Protein AF-A0A5J6L9K7-F1 (afdb_monomer_lite)

Secondary structure (DSSP, 8-state):
--EEETTTSS-EEEE-TTS-EEEE-HHHHHHTGGG--EE--S-HHHHHHHHHHHHHHHHHHHT--SSHHHHHHHHHH---HHHHHHHHHHTGGG-EEE-SS--TTS-TT--GGG---GGGG-SSSPPTTS---S----TTS-----HHHHHHHHHHHHHHTT-

Radius of gyration: 17.45 Å; chains: 1; bounding box: 47×32×45 Å

Organism: NCBI:txid2614693

pLDDT: mean 86.31, std 14.23, range [33.19, 98.0]

InterPro domains:
  IPR013381 CRISPR-associated protein Cse1 [PF09481] (5-155)
  IPR013381 CRISPR-associated protein Cse1 [TIGR02547] (5-143)

Foldseek 3Di:
DFDDFQQADFQFWFAFPVRDIGGGGLLCCQVVVVRTPAGDDPDPLLRVLVVVVSVVLLCVLVVHDPDPVSVVVCVVVPDDSVSSVVSCVVCRVQRGCDDCPRHHLDDNPDDPVRDADLQVLAPPHDGPPDDDDPDPQDSVPNDDDDPSVSVSSSSSNSSVVVD

Sequence (163 aa):
MSRFNLIDEKWIPVKFPDGTRDELGIRDTLLRAGEIQSIEDASPLVVAALHRFLLAVLYRALGGPTDIEQAKELFRNGFPANKITSYLDKWRDRFWLFDEKYPFGQNPNVPKKAIEPWTKLTAEYNATSNKVLFDHVDTGNPGTRTPSECSRWLCSGIVNLAI

Structure (mmCIF, N/CA/C/O backbone):
data_AF-A0A5J6L9K7-F1
#
_entry.id   AF-A0A5J6L9K7-F1
#
loop_
_atom_site.group_PDB
_atom_site.id
_atom_site.type_symbol
_atom_site.label_atom_id
_atom_site.label_alt_id
_atom_site.label_comp_id
_atom_site.label_asym_id
_atom_site.label_entity_id
_atom_site.label_seq_id
_atom_site.pdbx_PDB_ins_code
_atom_site.Cartn_x
_atom_site.Cartn_y
_atom_site.Cartn_z
_atom_site.occupancy
_atom_site.B_iso_or_equiv
_atom_site.auth_seq_id
_atom_site.auth_comp_id
_atom_site.auth_asym_id
_atom_site.auth_atom_id
_atom_site.pdbx_PDB_model_num
ATOM 1 N N . MET A 1 1 ? -4.324 -8.252 -18.816 1.00 79.38 1 MET A N 1
ATOM 2 C CA . MET A 1 1 ? -4.987 -8.852 -17.633 1.00 79.38 1 MET A CA 1
ATOM 3 C C . MET A 1 1 ? -4.340 -8.281 -16.388 1.00 79.38 1 MET A C 1
ATOM 5 O O . MET A 1 1 ? -3.117 -8.338 -16.287 1.00 79.38 1 MET A O 1
ATOM 9 N N . SER A 1 2 ? -5.134 -7.695 -15.499 1.00 90.88 2 SER A N 1
ATOM 10 C CA . SER A 1 2 ? -4.646 -7.075 -14.267 1.00 90.88 2 SER A CA 1
ATOM 11 C C . SER A 1 2 ? -4.273 -8.151 -13.248 1.00 90.88 2 SER A C 1
ATOM 13 O O . SER A 1 2 ? -4.985 -9.148 -13.119 1.00 90.88 2 SER A O 1
ATOM 15 N N . ARG A 1 3 ? -3.145 -7.992 -12.551 1.00 95.69 3 ARG A N 1
ATOM 16 C CA . ARG A 1 3 ? -2.690 -8.948 -11.528 1.00 95.69 3 ARG A CA 1
ATOM 17 C C . ARG A 1 3 ? -2.040 -8.232 -10.351 1.00 95.69 3 ARG A C 1
ATOM 19 O O . ARG A 1 3 ? -1.476 -7.152 -10.518 1.00 95.69 3 ARG A O 1
ATOM 26 N N . PHE A 1 4 ? -2.077 -8.896 -9.198 1.00 96.19 4 PHE A N 1
ATOM 27 C CA . PHE A 1 4 ? -1.518 -8.432 -7.930 1.00 96.19 4 PHE A CA 1
ATOM 28 C C . PHE A 1 4 ? -2.164 -7.118 -7.439 1.00 96.19 4 PHE A C 1
ATOM 30 O O . PHE A 1 4 ? -1.670 -6.024 -7.719 1.00 96.19 4 PHE A O 1
ATOM 37 N N . ASN A 1 5 ? -3.317 -7.218 -6.762 1.00 97.81 5 ASN A N 1
ATOM 38 C CA . ASN A 1 5 ? -4.017 -6.051 -6.212 1.00 97.81 5 ASN A CA 1
ATOM 39 C C . ASN A 1 5 ? -3.515 -5.734 -4.802 1.00 97.81 5 ASN A C 1
ATOM 41 O O . ASN A 1 5 ? -3.714 -6.526 -3.886 1.00 97.81 5 ASN A O 1
ATOM 45 N N . LEU A 1 6 ? -2.951 -4.544 -4.604 1.00 97.62 6 LEU A N 1
ATOM 46 C CA . LEU A 1 6 ? -2.364 -4.128 -3.326 1.00 97.62 6 LEU A CA 1
ATOM 47 C C . LEU A 1 6 ? -3.374 -4.054 -2.169 1.00 97.62 6 LEU A C 1
ATOM 49 O O . LEU A 1 6 ? -2.973 -3.968 -1.008 1.00 97.62 6 LEU A O 1
ATOM 53 N N . ILE A 1 7 ? -4.675 -4.047 -2.474 1.00 97.94 7 ILE A N 1
ATOM 54 C CA . ILE A 1 7 ? -5.736 -4.015 -1.468 1.00 97.94 7 ILE A CA 1
ATOM 55 C C . ILE A 1 7 ? -5.810 -5.329 -0.692 1.00 97.94 7 ILE A C 1
ATOM 57 O O . ILE A 1 7 ? -5.909 -5.276 0.534 1.00 97.94 7 ILE A O 1
ATOM 61 N N . ASP A 1 8 ? -5.749 -6.470 -1.384 1.00 97.25 8 ASP A N 1
ATOM 62 C CA . ASP A 1 8 ? -5.981 -7.789 -0.775 1.00 97.25 8 ASP A CA 1
ATOM 63 C C . ASP A 1 8 ? -4.729 -8.673 -0.765 1.00 97.25 8 ASP A C 1
ATOM 65 O O . ASP A 1 8 ? -4.587 -9.518 0.114 1.00 97.25 8 ASP A O 1
ATOM 69 N N . GLU A 1 9 ? -3.818 -8.497 -1.725 1.00 97.94 9 GLU A N 1
ATOM 70 C CA . GLU A 1 9 ? -2.577 -9.271 -1.760 1.00 97.94 9 GLU A CA 1
ATOM 71 C C . GLU A 1 9 ? -1.684 -8.905 -0.580 1.00 97.94 9 GLU A C 1
ATOM 73 O O . GLU A 1 9 ? -1.624 -7.752 -0.158 1.00 97.94 9 GLU A O 1
ATOM 78 N N . LYS A 1 10 ? -0.946 -9.886 -0.068 1.00 97.38 10 LYS A N 1
ATOM 79 C CA . LYS A 1 10 ? -0.037 -9.698 1.061 1.00 97.38 10 LYS A CA 1
ATOM 80 C C . LYS A 1 10 ? 1.269 -9.057 0.598 1.00 97.38 10 LYS A C 1
ATOM 82 O O . LYS A 1 10 ? 2.007 -9.656 -0.184 1.00 97.38 10 LYS A O 1
ATOM 87 N N . TRP A 1 11 ? 1.551 -7.839 1.062 1.00 97.38 11 TRP A N 1
ATOM 88 C CA . TRP A 1 11 ? 2.805 -7.158 0.714 1.00 97.38 11 TRP A CA 1
ATOM 89 C C . TRP A 1 11 ? 3.339 -6.187 1.767 1.00 97.38 11 TRP A C 1
ATOM 91 O O . TRP A 1 11 ? 4.525 -5.861 1.707 1.00 97.38 11 TRP A O 1
ATOM 101 N N . ILE A 1 12 ? 2.515 -5.713 2.708 1.00 97.75 12 ILE A N 1
ATOM 102 C CA . ILE A 1 12 ? 2.933 -4.806 3.783 1.00 97.75 12 ILE A CA 1
ATOM 103 C C . ILE A 1 12 ? 3.437 -5.652 4.955 1.00 97.75 12 ILE A C 1
ATOM 105 O O . ILE A 1 12 ? 2.626 -6.356 5.560 1.00 97.75 12 ILE A O 1
ATOM 109 N N . PRO A 1 13 ? 4.735 -5.596 5.291 1.00 97.25 13 PRO A N 1
ATOM 110 C CA . PRO A 1 13 ? 5.294 -6.397 6.368 1.00 97.25 13 PRO A CA 1
ATOM 111 C C . PRO A 1 13 ? 4.895 -5.813 7.724 1.00 97.25 13 PRO A C 1
ATOM 113 O O . PRO A 1 13 ? 5.114 -4.633 8.009 1.00 97.25 13 PRO A O 1
ATOM 116 N N . VAL A 1 14 ? 4.298 -6.646 8.567 1.00 97.69 14 VAL A N 1
ATOM 117 C CA . VAL A 1 14 ? 3.815 -6.266 9.893 1.00 97.69 14 VAL A CA 1
ATOM 118 C C . VAL A 1 14 ? 4.355 -7.207 10.954 1.00 97.69 14 VAL A C 1
ATOM 120 O O . VAL A 1 14 ? 4.642 -8.379 10.701 1.00 97.69 14 VAL A O 1
ATOM 123 N N . LYS A 1 15 ? 4.453 -6.681 12.167 1.00 97.44 15 LYS A N 1
ATOM 124 C CA . LYS A 1 15 ? 4.748 -7.433 13.375 1.00 97.44 15 LYS A CA 1
ATOM 125 C C . LYS A 1 15 ? 3.580 -7.321 14.340 1.00 97.44 15 LYS A C 1
ATOM 127 O O . LYS A 1 15 ? 3.037 -6.233 14.544 1.00 97.44 15 LYS A O 1
ATOM 132 N N . PHE A 1 16 ? 3.216 -8.442 14.943 1.00 97.31 16 PHE A N 1
ATOM 133 C CA . PHE A 1 16 ? 2.180 -8.521 15.966 1.00 97.31 16 PHE A CA 1
ATOM 134 C C . PHE A 1 16 ? 2.787 -8.467 17.381 1.00 97.31 16 PHE A C 1
ATOM 136 O O . PHE A 1 16 ? 3.984 -8.717 17.552 1.00 97.31 16 PHE A O 1
ATOM 143 N N . PRO A 1 17 ? 1.988 -8.150 18.420 1.00 96.50 17 PRO A N 1
ATOM 144 C CA . PRO A 1 17 ? 2.457 -8.077 19.806 1.00 96.50 17 PRO A CA 1
ATOM 145 C C . PRO A 1 17 ? 3.080 -9.371 20.346 1.00 96.50 17 PRO A C 1
ATOM 147 O O . PRO A 1 17 ? 3.904 -9.312 21.255 1.00 96.50 17 PRO A O 1
ATOM 150 N N . ASP A 1 18 ? 2.712 -10.526 19.789 1.00 95.38 18 ASP A N 1
ATOM 151 C CA . ASP A 1 18 ? 3.287 -11.836 20.123 1.00 95.38 18 ASP A CA 1
ATOM 152 C C . ASP A 1 18 ? 4.674 -12.076 19.488 1.00 95.38 18 ASP A C 1
ATOM 154 O O . ASP A 1 18 ? 5.308 -13.102 19.732 1.00 95.38 18 ASP A O 1
ATOM 158 N N . GLY A 1 19 ? 5.166 -11.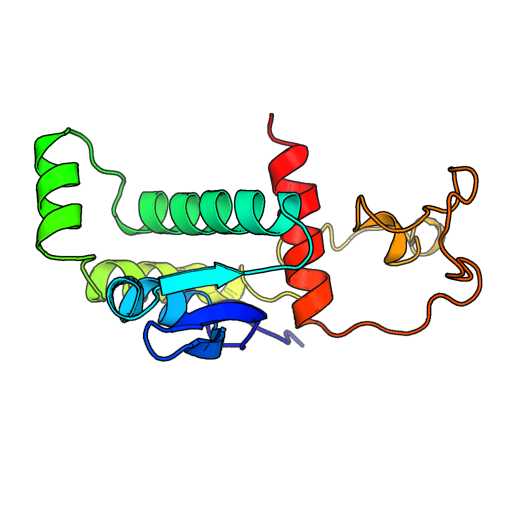122 18.691 1.00 94.06 19 GLY A N 1
ATOM 159 C CA . GLY A 1 19 ? 6.441 -11.186 17.985 1.00 94.06 19 GLY A CA 1
ATOM 160 C C . GLY A 1 19 ? 6.374 -11.883 16.627 1.00 94.06 19 GLY A C 1
ATOM 161 O O . GLY A 1 19 ? 7.391 -11.918 15.928 1.00 94.06 19 GLY A O 1
ATOM 162 N N . THR A 1 20 ? 5.213 -12.408 16.227 1.00 96.00 20 THR A N 1
ATOM 163 C CA . THR A 1 20 ? 5.036 -13.002 14.901 1.00 96.00 20 THR A CA 1
ATOM 164 C C . THR A 1 20 ? 5.086 -11.935 13.811 1.00 96.00 20 THR A C 1
ATOM 166 O O . THR A 1 20 ? 4.779 -10.759 14.028 1.00 96.00 20 THR A O 1
ATOM 169 N N . ARG A 1 21 ? 5.520 -12.356 12.620 1.00 95.88 21 ARG A N 1
ATOM 170 C CA . ARG A 1 21 ? 5.614 -11.519 11.425 1.00 95.88 21 ARG A CA 1
ATOM 171 C C . ARG A 1 21 ? 4.734 -12.101 10.333 1.00 95.88 21 ARG A C 1
ATOM 173 O O . ARG A 1 21 ? 4.748 -13.311 10.122 1.00 95.88 21 ARG A O 1
ATOM 180 N N . ASP A 1 22 ? 4.016 -11.236 9.636 1.00 96.25 22 ASP A N 1
ATOM 181 C CA . ASP A 1 22 ? 3.223 -11.590 8.458 1.00 96.25 22 ASP A CA 1
ATOM 182 C C . ASP A 1 22 ? 3.272 -10.432 7.455 1.00 96.25 22 ASP A C 1
ATOM 184 O O . ASP A 1 22 ? 3.769 -9.342 7.746 1.00 96.25 22 ASP A O 1
ATOM 188 N N . GLU A 1 23 ? 2.732 -10.670 6.271 1.00 97.56 23 GLU A N 1
ATOM 189 C CA . GLU A 1 23 ? 2.443 -9.640 5.290 1.00 97.56 23 GLU A CA 1
ATOM 190 C C . GLU A 1 23 ? 0.932 -9.500 5.129 1.00 97.56 23 GLU A C 1
ATOM 192 O O . GLU A 1 23 ? 0.202 -10.489 5.059 1.00 97.56 23 GLU A O 1
ATOM 197 N N . LEU A 1 24 ? 0.457 -8.260 5.051 1.00 97.94 24 LEU A N 1
ATOM 198 C CA . LEU A 1 24 ? -0.955 -7.934 4.873 1.00 97.94 24 LEU A CA 1
ATOM 199 C C . LEU A 1 24 ? -1.163 -7.085 3.614 1.00 97.94 24 LEU A C 1
ATOM 201 O O . LEU A 1 24 ? -0.237 -6.431 3.124 1.00 97.94 24 LEU A O 1
ATOM 205 N N . GLY A 1 25 ? -2.381 -7.115 3.079 1.00 98.00 25 GLY A N 1
ATOM 206 C CA . GLY A 1 25 ? -2.840 -6.140 2.090 1.00 98.00 25 GLY A CA 1
ATOM 207 C C . GLY A 1 25 ? -3.326 -4.857 2.758 1.00 98.00 25 GLY A C 1
ATOM 208 O O . GLY A 1 25 ? -3.561 -4.825 3.966 1.00 98.00 25 GLY A O 1
ATOM 209 N N . ILE A 1 26 ? -3.528 -3.792 1.975 1.00 98.00 26 ILE A N 1
ATOM 210 C CA . ILE A 1 26 ? -3.961 -2.482 2.504 1.00 98.00 26 ILE A CA 1
ATOM 211 C C . ILE A 1 26 ? -5.253 -2.610 3.319 1.00 98.00 26 ILE A C 1
ATOM 213 O O . ILE A 1 26 ? -5.390 -1.960 4.355 1.00 98.00 26 ILE A O 1
ATOM 217 N N . ARG A 1 27 ? -6.202 -3.438 2.864 1.00 97.81 27 ARG A N 1
ATOM 218 C CA . ARG A 1 27 ? -7.478 -3.635 3.558 1.00 97.81 27 ARG A CA 1
ATOM 219 C C . ARG A 1 27 ? -7.251 -4.172 4.965 1.00 97.81 27 ARG A C 1
ATOM 221 O O . ARG A 1 27 ? -7.680 -3.544 5.928 1.00 97.81 27 ARG A O 1
ATOM 228 N N . ASP A 1 28 ? -6.540 -5.286 5.080 1.00 97.31 28 ASP A N 1
ATOM 229 C CA . ASP A 1 28 ? -6.306 -5.939 6.364 1.00 97.31 28 ASP A CA 1
ATOM 230 C C . ASP A 1 28 ? -5.436 -5.084 7.281 1.00 97.31 28 ASP A C 1
ATOM 232 O O . ASP A 1 28 ? -5.743 -4.973 8.465 1.00 97.31 28 ASP A O 1
ATOM 236 N N . THR A 1 29 ? -4.414 -4.405 6.749 1.00 97.31 29 THR A N 1
ATOM 237 C CA . THR A 1 29 ? -3.581 -3.490 7.541 1.00 97.31 29 THR A CA 1
ATOM 238 C C . THR A 1 29 ? -4.409 -2.376 8.182 1.00 97.31 29 THR A C 1
ATOM 240 O O . THR A 1 29 ? -4.192 -2.043 9.344 1.00 97.31 29 THR A O 1
ATOM 243 N N . LEU A 1 30 ? -5.368 -1.796 7.452 1.00 96.25 30 LEU A N 1
ATOM 244 C CA . LEU A 1 30 ? -6.201 -0.710 7.973 1.00 96.25 30 LEU A CA 1
ATOM 245 C C . LEU A 1 30 ? -7.321 -1.208 8.894 1.00 96.25 30 LEU A C 1
ATOM 247 O O . LEU A 1 30 ? -7.628 -0.545 9.883 1.00 96.25 30 LEU A O 1
ATOM 251 N N . LEU A 1 31 ? -7.935 -2.354 8.588 1.00 95.56 31 LEU A N 1
ATOM 252 C CA . LEU A 1 31 ? -9.031 -2.908 9.389 1.00 95.56 31 LEU A CA 1
ATOM 253 C C . LEU A 1 31 ? -8.545 -3.554 10.692 1.00 95.56 31 LEU A C 1
ATOM 255 O O . LEU A 1 31 ? -9.235 -3.470 11.703 1.00 95.56 31 LEU A O 1
ATOM 259 N N . ARG A 1 32 ? -7.352 -4.155 10.682 1.00 94.75 32 ARG A N 1
ATOM 260 C CA . ARG A 1 32 ? -6.733 -4.828 11.835 1.00 94.75 32 ARG A CA 1
ATOM 261 C C . ARG A 1 32 ? -5.631 -3.984 12.478 1.00 94.75 32 ARG A C 1
ATOM 263 O O . ARG A 1 32 ? -4.790 -4.511 13.197 1.00 94.75 32 ARG A O 1
ATOM 270 N N . ALA A 1 33 ? -5.631 -2.669 12.247 1.00 93.44 33 ALA A N 1
ATOM 271 C CA . ALA A 1 33 ? -4.586 -1.761 12.724 1.00 93.44 33 ALA A CA 1
ATOM 272 C C . ALA A 1 33 ? -4.337 -1.852 14.242 1.00 93.44 33 ALA A C 1
ATOM 274 O O . ALA A 1 33 ? -3.196 -1.747 14.675 1.00 93.44 33 ALA A O 1
ATOM 275 N N . GLY A 1 34 ? -5.383 -2.091 15.043 1.00 92.19 34 GLY A N 1
ATOM 276 C CA . GLY A 1 34 ? -5.265 -2.247 16.499 1.00 92.19 34 GLY A CA 1
ATOM 277 C C . GLY A 1 34 ? -4.611 -3.557 16.960 1.00 92.19 34 GLY A C 1
ATOM 278 O O . GLY A 1 34 ? -4.189 -3.649 18.107 1.00 92.19 34 GLY A O 1
ATOM 279 N N . GLU A 1 35 ? -4.513 -4.562 16.086 1.00 94.69 35 GLU A N 1
ATOM 280 C CA . GLU A 1 35 ? -3.822 -5.829 16.362 1.00 94.69 35 GLU A CA 1
ATOM 281 C C . GLU A 1 35 ? -2.332 -5.756 16.008 1.00 94.69 35 GLU A C 1
ATOM 283 O O . GLU A 1 35 ? -1.549 -6.583 16.465 1.00 94.69 35 GLU A O 1
ATOM 288 N N . ILE A 1 36 ? -1.932 -4.793 15.176 1.00 96.56 36 ILE A N 1
ATOM 289 C CA . ILE A 1 36 ? -0.576 -4.679 14.640 1.00 96.56 36 ILE A CA 1
ATOM 290 C C . ILE A 1 36 ? 0.282 -3.869 15.615 1.00 96.56 36 ILE A C 1
ATOM 292 O O . ILE A 1 36 ? -0.066 -2.752 15.990 1.00 96.56 36 ILE A O 1
ATOM 296 N N . GLN A 1 37 ? 1.439 -4.410 15.998 1.00 96.69 37 GLN A N 1
ATOM 297 C CA . GLN A 1 37 ? 2.406 -3.697 16.833 1.00 96.69 37 GLN A CA 1
ATOM 298 C C . GLN A 1 37 ? 3.185 -2.659 16.018 1.00 96.69 37 GLN A C 1
ATOM 300 O O . GLN A 1 37 ? 3.364 -1.526 16.464 1.00 96.69 37 GLN A O 1
ATOM 305 N N . SER A 1 38 ? 3.681 -3.046 14.841 1.00 96.31 38 SER A N 1
ATOM 306 C CA . SER A 1 38 ? 4.467 -2.168 13.969 1.00 96.31 38 SER A CA 1
ATOM 307 C C . SER A 1 38 ? 4.510 -2.671 12.524 1.00 96.31 38 SER A C 1
ATOM 309 O O . SER A 1 38 ? 4.344 -3.859 12.256 1.00 96.31 38 SER A O 1
ATOM 311 N N . ILE A 1 39 ? 4.765 -1.755 11.585 1.00 97.12 39 ILE A N 1
ATOM 312 C CA . ILE A 1 39 ? 5.209 -2.078 10.220 1.00 97.12 39 ILE A CA 1
ATOM 313 C C . ILE A 1 39 ? 6.742 -2.132 10.250 1.00 97.12 39 ILE A C 1
ATOM 315 O O . ILE A 1 39 ? 7.374 -1.139 10.615 1.00 97.12 39 ILE A O 1
ATOM 319 N N . GLU A 1 40 ? 7.336 -3.273 9.888 1.00 93.62 40 GLU A N 1
ATOM 320 C CA . GLU A 1 40 ? 8.790 -3.499 9.926 1.00 93.62 40 GLU A CA 1
ATOM 321 C C . GLU A 1 40 ? 9.322 -3.817 8.526 1.00 93.62 40 GLU A C 1
ATOM 323 O O . GLU A 1 40 ? 8.911 -4.792 7.910 1.00 93.62 40 GLU A O 1
ATOM 328 N N . ASP A 1 41 ? 10.290 -3.043 8.048 1.00 93.31 41 ASP A N 1
ATOM 329 C CA . ASP A 1 41 ? 11.058 -3.355 6.842 1.00 93.31 41 ASP A CA 1
ATOM 330 C C . ASP A 1 41 ? 12.546 -3.117 7.130 1.00 93.31 41 ASP A C 1
ATOM 332 O O . ASP A 1 41 ? 12.890 -2.376 8.056 1.00 93.31 41 ASP A O 1
ATOM 336 N N . ALA A 1 42 ? 13.430 -3.753 6.357 1.00 88.62 42 ALA A N 1
ATOM 337 C CA . ALA A 1 42 ? 14.870 -3.531 6.475 1.00 88.62 42 ALA A CA 1
ATOM 338 C C . ALA A 1 42 ? 15.232 -2.063 6.202 1.00 88.62 42 ALA A C 1
ATOM 340 O O . ALA A 1 42 ? 16.153 -1.534 6.824 1.00 88.62 42 ALA A O 1
ATOM 341 N N . SER A 1 43 ? 14.468 -1.403 5.325 1.00 88.50 43 SER A N 1
ATOM 342 C CA . SER A 1 43 ? 14.664 -0.007 4.973 1.00 88.50 43 SER A CA 1
ATOM 343 C C . SER A 1 43 ? 13.791 0.935 5.811 1.00 88.50 43 SER A C 1
ATOM 345 O O . SER A 1 43 ? 12.562 0.948 5.657 1.00 88.50 43 SER A O 1
ATOM 347 N N . PRO A 1 44 ? 14.377 1.841 6.618 1.00 88.50 44 PRO A N 1
ATOM 348 C CA . PRO A 1 44 ? 13.615 2.870 7.330 1.00 88.50 44 PRO A CA 1
ATOM 349 C C . PRO A 1 44 ? 12.830 3.791 6.383 1.00 88.50 44 PRO A C 1
ATOM 351 O O . PRO A 1 44 ? 11.768 4.305 6.743 1.00 88.50 44 PRO A O 1
ATOM 354 N N . LEU A 1 45 ? 13.332 3.991 5.157 1.00 88.44 45 LEU A N 1
ATOM 355 C CA . LEU A 1 45 ? 12.674 4.805 4.133 1.00 88.44 45 LEU A CA 1
ATOM 356 C C . LEU A 1 45 ? 11.396 4.138 3.624 1.00 88.44 45 LEU A C 1
ATOM 358 O O . LEU A 1 45 ? 10.380 4.815 3.455 1.00 88.44 45 LEU A O 1
ATOM 362 N N . VAL A 1 46 ? 11.426 2.816 3.433 1.00 91.31 46 VAL A N 1
ATOM 363 C CA . VAL A 1 46 ? 10.234 2.029 3.093 1.00 91.31 46 VAL A CA 1
ATOM 364 C C . VAL A 1 46 ? 9.207 2.137 4.212 1.00 91.31 46 VAL A C 1
ATOM 366 O O . VAL A 1 46 ? 8.058 2.476 3.937 1.00 91.31 46 VAL A O 1
ATOM 369 N N . VAL A 1 47 ? 9.613 1.944 5.472 1.00 94.44 47 VAL A N 1
ATOM 370 C CA . VAL A 1 47 ? 8.700 2.061 6.622 1.00 94.44 47 VAL A CA 1
ATOM 371 C C . VAL A 1 47 ? 8.025 3.434 6.644 1.00 94.44 47 VAL A C 1
ATOM 373 O O . VAL A 1 47 ? 6.798 3.519 6.726 1.00 94.44 47 VAL A O 1
ATOM 376 N N . ALA A 1 48 ? 8.793 4.518 6.518 1.00 92.81 48 ALA A N 1
ATOM 377 C CA . ALA A 1 48 ? 8.246 5.873 6.506 1.00 92.81 48 ALA A CA 1
ATOM 378 C C . ALA A 1 48 ? 7.281 6.110 5.328 1.00 92.81 48 ALA A C 1
ATOM 380 O O . ALA A 1 48 ? 6.228 6.733 5.495 1.00 92.81 48 ALA A O 1
ATOM 381 N N . ALA A 1 49 ? 7.616 5.604 4.140 1.00 92.94 49 ALA A N 1
ATOM 382 C CA . ALA A 1 49 ? 6.777 5.730 2.955 1.00 92.94 49 ALA A CA 1
ATOM 383 C C . ALA A 1 49 ? 5.459 4.955 3.080 1.00 92.94 49 ALA A C 1
ATOM 385 O O . ALA A 1 49 ? 4.408 5.495 2.737 1.00 92.94 49 ALA A O 1
ATOM 386 N N . LEU A 1 50 ? 5.493 3.735 3.625 1.00 95.94 50 LEU A N 1
ATOM 387 C CA . LEU A 1 50 ? 4.298 2.924 3.868 1.00 95.94 50 LEU A CA 1
ATOM 388 C C . LEU A 1 50 ? 3.335 3.618 4.835 1.00 95.94 50 LEU A C 1
ATOM 390 O O . LEU A 1 50 ? 2.143 3.699 4.545 1.00 95.94 50 LEU A O 1
ATOM 394 N N . HIS A 1 51 ? 3.838 4.201 5.928 1.00 95.31 51 HIS A N 1
ATOM 395 C CA . HIS A 1 51 ? 2.999 4.967 6.856 1.00 95.31 51 HIS A CA 1
ATOM 396 C C . HIS A 1 51 ? 2.327 6.157 6.166 1.00 95.31 51 HIS A C 1
ATOM 398 O O . HIS A 1 51 ? 1.116 6.338 6.286 1.00 95.31 51 HIS A O 1
ATOM 404 N N . ARG A 1 52 ? 3.083 6.954 5.398 1.00 94.56 52 ARG A N 1
ATOM 405 C CA . ARG A 1 52 ? 2.526 8.100 4.654 1.00 94.56 52 ARG A CA 1
ATOM 406 C C . ARG A 1 52 ? 1.491 7.667 3.622 1.00 94.56 52 ARG A C 1
ATOM 408 O O . ARG A 1 52 ? 0.458 8.317 3.480 1.00 94.56 52 ARG A O 1
ATOM 415 N N . PHE A 1 53 ? 1.751 6.570 2.922 1.00 95.69 53 PHE A N 1
ATOM 416 C CA . PHE A 1 53 ? 0.830 6.013 1.945 1.00 95.69 53 PHE A CA 1
ATOM 417 C C . PHE A 1 53 ? -0.480 5.540 2.593 1.00 95.69 53 PHE A C 1
ATOM 419 O O . PHE A 1 53 ? -1.557 5.944 2.153 1.00 95.69 53 PHE A O 1
ATOM 426 N N . LEU A 1 54 ? -0.406 4.756 3.672 1.00 96.12 54 LEU A N 1
ATOM 427 C CA . LEU A 1 54 ? -1.584 4.286 4.409 1.00 96.12 54 LEU A CA 1
ATOM 428 C C . LEU A 1 54 ? -2.377 5.447 5.016 1.00 96.12 54 LEU A C 1
ATOM 430 O O . LEU A 1 54 ? -3.606 5.456 4.941 1.00 96.12 54 LEU A O 1
ATOM 434 N N . LEU A 1 55 ? -1.689 6.468 5.535 1.00 93.88 55 LEU A N 1
ATOM 435 C CA . LEU A 1 55 ? -2.327 7.707 5.973 1.00 93.88 55 LEU A CA 1
ATOM 436 C C . LEU A 1 55 ? -3.058 8.390 4.814 1.00 93.88 55 LEU A C 1
ATOM 438 O O . LEU A 1 55 ? -4.225 8.730 4.963 1.00 93.88 55 LEU A O 1
ATOM 442 N N . ALA A 1 56 ? -2.443 8.543 3.640 1.00 94.31 56 ALA A N 1
ATOM 443 C CA . ALA A 1 56 ? -3.111 9.150 2.488 1.00 94.31 56 ALA A CA 1
ATOM 444 C C . ALA A 1 56 ? -4.387 8.387 2.080 1.00 94.31 56 ALA A C 1
ATOM 446 O O . ALA A 1 56 ? -5.404 9.008 1.756 1.00 94.31 56 ALA A O 1
ATOM 447 N N . VAL A 1 57 ? -4.359 7.052 2.140 1.00 95.12 57 VAL A N 1
ATOM 448 C CA . VAL A 1 57 ? -5.538 6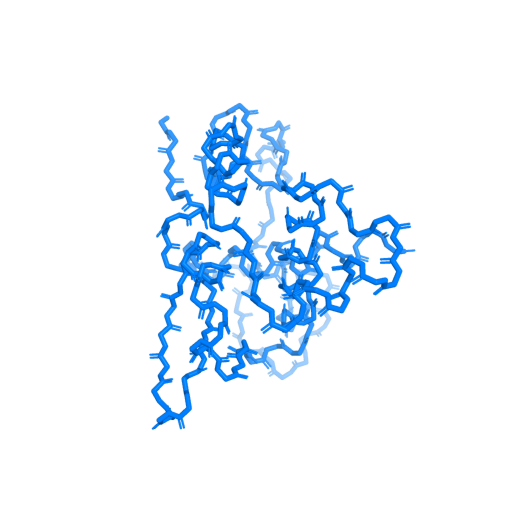.203 1.910 1.00 95.12 57 VAL A CA 1
ATOM 449 C C . VAL A 1 57 ? -6.610 6.455 2.973 1.00 95.12 57 VAL A C 1
ATOM 451 O O . VAL A 1 57 ? -7.759 6.710 2.612 1.00 95.12 57 VAL A O 1
ATOM 454 N N . LEU A 1 58 ? -6.249 6.460 4.260 1.00 93.25 58 LEU A N 1
ATOM 455 C CA . LEU A 1 58 ? -7.171 6.746 5.367 1.00 93.25 58 LEU A CA 1
ATOM 456 C C . LEU A 1 58 ? -7.807 8.132 5.248 1.00 93.25 58 LEU A C 1
ATOM 458 O O . LEU A 1 58 ? -9.024 8.262 5.352 1.00 93.25 58 LEU A O 1
ATOM 462 N N . TYR A 1 59 ? -7.009 9.165 4.975 1.00 92.44 59 TYR A N 1
ATOM 463 C CA . TYR A 1 59 ? -7.505 10.528 4.802 1.00 92.44 59 TYR A CA 1
ATOM 464 C C . TYR A 1 59 ? -8.532 10.601 3.673 1.00 92.44 59 TYR A C 1
ATOM 466 O O . TYR A 1 59 ? -9.601 11.180 3.853 1.00 92.44 59 TYR A O 1
ATOM 474 N N . ARG A 1 60 ? -8.266 9.966 2.525 1.00 94.06 60 ARG A N 1
ATOM 475 C CA . ARG A 1 60 ? -9.242 9.943 1.428 1.00 94.06 60 ARG A CA 1
ATOM 476 C C . ARG A 1 60 ? -10.480 9.105 1.740 1.00 94.06 60 ARG A C 1
ATOM 478 O O . ARG A 1 60 ? -11.570 9.499 1.337 1.00 94.06 60 ARG A O 1
ATOM 485 N N . ALA A 1 61 ? -10.333 7.988 2.450 1.00 94.38 61 ALA A N 1
ATOM 486 C CA . ALA A 1 61 ? -11.453 7.124 2.815 1.00 94.38 61 ALA A CA 1
ATOM 487 C C . ALA A 1 61 ? -12.391 7.771 3.844 1.00 94.38 61 ALA A C 1
ATOM 489 O O . ALA A 1 61 ? -13.608 7.608 3.773 1.00 94.38 61 ALA A O 1
ATOM 490 N N . LEU A 1 62 ? -11.828 8.512 4.801 1.00 91.31 62 LEU A N 1
ATOM 491 C CA . LEU A 1 62 ? -12.577 9.126 5.897 1.00 91.31 62 LEU A CA 1
ATOM 492 C C . LEU A 1 62 ? -13.041 10.555 5.590 1.00 91.31 62 LEU A C 1
ATOM 494 O O . LEU A 1 62 ? -13.902 11.062 6.304 1.00 91.31 62 LEU A O 1
ATOM 498 N N . GLY A 1 63 ? -12.507 11.180 4.535 1.00 86.12 63 GLY A N 1
ATOM 499 C CA . GLY A 1 63 ? -12.690 12.609 4.256 1.00 86.12 63 GLY A CA 1
ATOM 500 C C . GLY A 1 63 ? -11.788 13.515 5.103 1.00 86.12 63 GLY A C 1
ATOM 501 O O . GLY A 1 63 ? -11.999 14.722 5.127 1.00 86.12 63 GLY A O 1
ATOM 502 N N . GLY A 1 64 ? -10.782 12.928 5.762 1.00 76.75 64 GLY A N 1
ATOM 503 C CA . GLY A 1 64 ? -9.893 13.564 6.731 1.00 76.75 64 GLY A CA 1
ATOM 504 C C . GLY A 1 64 ? -10.598 13.905 8.052 1.00 76.75 64 GLY A C 1
ATOM 505 O O . GLY A 1 64 ? -11.780 14.240 8.049 1.00 76.75 64 GLY A O 1
ATOM 506 N N . PRO A 1 65 ? -9.902 13.849 9.202 1.00 74.56 65 PRO A N 1
ATOM 507 C CA . PRO A 1 65 ? -10.399 14.524 10.391 1.00 74.56 65 PRO A CA 1
ATOM 508 C C . PRO A 1 65 ? -10.359 16.031 10.121 1.00 74.56 65 PRO A C 1
ATOM 510 O O . PRO A 1 65 ? -9.292 16.601 9.889 1.00 74.56 65 PRO A O 1
ATOM 513 N N . THR A 1 66 ? -11.521 16.677 10.111 1.00 78.56 66 THR A N 1
ATOM 514 C CA . THR A 1 66 ? -11.610 18.131 9.896 1.00 78.56 66 THR A CA 1
ATOM 515 C C . THR A 1 66 ? -11.273 18.929 11.156 1.00 78.56 66 THR A C 1
ATOM 517 O O . THR A 1 66 ? -11.104 20.142 11.085 1.00 78.56 66 THR A O 1
ATOM 520 N N . ASP A 1 67 ? -11.167 18.254 12.305 1.00 86.75 67 ASP A N 1
ATOM 521 C CA . ASP A 1 67 ? -10.824 18.834 13.598 1.00 86.75 67 ASP A CA 1
ATOM 522 C C . ASP A 1 67 ? -10.147 17.804 14.529 1.00 86.75 67 ASP A C 1
ATOM 524 O O . ASP A 1 67 ? -10.107 16.598 14.262 1.00 86.75 67 ASP A O 1
ATOM 528 N N . ILE A 1 68 ? -9.588 18.305 15.635 1.00 88.56 68 ILE A N 1
ATOM 529 C CA . ILE A 1 68 ? -8.866 17.507 16.637 1.00 88.56 68 ILE A CA 1
ATOM 530 C C . ILE A 1 68 ? -9.791 16.527 17.373 1.00 88.56 68 ILE A C 1
ATOM 532 O O . ILE A 1 68 ? -9.339 15.447 17.755 1.00 88.56 68 ILE A O 1
ATOM 536 N N . GLU A 1 69 ? -11.065 16.863 17.579 1.00 88.88 69 GLU A N 1
ATOM 537 C CA . GLU A 1 69 ? -11.998 16.001 18.311 1.00 88.88 69 GLU A CA 1
ATOM 538 C C . GLU A 1 69 ? -12.364 14.763 17.490 1.00 88.88 69 GLU A C 1
ATOM 540 O O . GLU A 1 69 ? -12.333 13.652 18.015 1.00 88.88 69 GLU A O 1
ATOM 545 N N . GLN A 1 70 ? -12.569 14.911 16.181 1.00 86.56 70 GLN A N 1
ATOM 546 C CA . GLN A 1 70 ? -12.722 13.782 15.262 1.00 86.56 70 GLN A CA 1
ATOM 547 C C . GLN A 1 70 ? -11.470 12.904 15.220 1.00 86.56 70 GLN A C 1
ATOM 549 O O . GLN A 1 70 ? -11.573 11.679 15.201 1.00 86.56 70 GLN A O 1
ATOM 554 N N . ALA A 1 71 ? -10.279 13.507 15.238 1.00 86.56 71 ALA A N 1
ATOM 555 C CA . ALA A 1 71 ? -9.031 12.749 15.303 1.00 86.56 71 ALA A CA 1
ATOM 556 C C . ALA A 1 71 ? -8.928 11.932 16.606 1.00 86.56 71 ALA A C 1
ATOM 558 O O . ALA A 1 71 ? -8.559 10.758 16.567 1.00 86.56 71 ALA A O 1
ATOM 559 N N . LYS A 1 72 ? -9.295 12.523 17.752 1.00 89.12 72 LYS A N 1
ATOM 560 C CA . LYS A 1 72 ? -9.344 11.822 19.048 1.00 89.12 72 LYS A CA 1
ATOM 561 C C . LYS A 1 72 ? -10.357 10.683 19.041 1.00 89.12 72 LYS A C 1
ATOM 563 O O . LYS A 1 72 ? -10.070 9.623 19.586 1.00 89.12 72 LYS A O 1
ATOM 568 N N . GLU A 1 73 ? -11.520 10.900 18.439 1.00 90.00 73 GLU A N 1
ATOM 569 C CA . GLU A 1 73 ? -12.574 9.894 18.332 1.00 90.00 73 GLU A CA 1
ATOM 570 C C . GLU A 1 73 ? -12.098 8.674 17.534 1.00 90.00 73 GLU A C 1
ATOM 572 O O . GLU A 1 73 ? -12.182 7.546 18.017 1.00 90.00 73 GLU A O 1
ATOM 577 N N . LEU A 1 74 ? -11.492 8.906 16.364 1.00 89.25 74 LEU A N 1
ATOM 578 C CA . LEU A 1 74 ? -10.894 7.850 15.542 1.00 89.25 74 LEU A CA 1
ATOM 579 C C . LEU A 1 74 ? -9.757 7.122 16.268 1.00 89.25 74 LEU A C 1
ATOM 581 O O . LEU A 1 74 ? -9.616 5.910 16.134 1.00 89.25 74 LEU A O 1
ATOM 585 N N . PHE A 1 75 ? -8.950 7.845 17.046 1.00 86.62 75 PHE A N 1
ATOM 586 C CA . PHE A 1 75 ? -7.870 7.243 17.823 1.00 86.62 75 PHE A CA 1
ATOM 587 C C . PHE A 1 75 ? -8.392 6.336 18.947 1.00 86.62 75 PHE A C 1
ATOM 589 O O . PHE A 1 75 ? -7.813 5.285 19.200 1.00 86.62 75 PHE A O 1
ATOM 596 N N . ARG A 1 76 ? -9.484 6.721 19.620 1.00 88.88 76 ARG A N 1
ATOM 597 C CA . ARG A 1 76 ? -10.059 5.942 20.731 1.00 88.88 76 ARG A CA 1
ATOM 598 C C . ARG A 1 76 ? -10.864 4.739 20.259 1.00 88.88 76 ARG A C 1
ATOM 600 O O . ARG A 1 76 ? -10.734 3.667 20.837 1.00 88.88 76 ARG A O 1
ATOM 607 N N . ASN A 1 77 ? -11.698 4.931 19.241 1.00 89.25 77 ASN A N 1
ATOM 608 C CA . ASN A 1 77 ? -12.695 3.943 18.826 1.00 89.25 77 ASN A CA 1
ATOM 609 C C . ASN A 1 77 ? -12.273 3.142 17.588 1.00 89.25 77 ASN A C 1
ATOM 611 O O . ASN A 1 77 ? -12.986 2.233 17.163 1.00 89.25 77 ASN A O 1
ATOM 615 N N . GLY A 1 78 ? -11.104 3.452 17.026 1.00 88.44 78 GLY A N 1
ATOM 616 C CA . GLY A 1 78 ? -10.605 2.843 15.804 1.00 88.44 78 GLY A CA 1
ATOM 617 C C . GLY A 1 78 ? -11.265 3.414 14.550 1.00 88.44 78 GLY A C 1
ATOM 618 O O . GLY A 1 78 ? -12.091 4.331 14.580 1.00 88.44 78 GLY A O 1
ATOM 619 N N . PHE A 1 79 ? -10.868 2.875 13.399 1.00 91.25 79 PHE A N 1
ATOM 620 C CA . PHE A 1 79 ? -11.349 3.369 12.118 1.00 91.25 79 PHE A CA 1
ATOM 621 C C . PHE A 1 79 ? -12.683 2.721 11.715 1.00 91.25 79 PHE A C 1
ATOM 623 O O . PHE A 1 79 ? -12.846 1.506 11.840 1.00 91.25 79 PHE A O 1
ATOM 630 N N . PRO A 1 80 ? -13.634 3.489 11.152 1.00 93.44 80 PRO A N 1
ATOM 631 C CA . PRO A 1 80 ? -14.901 2.944 10.680 1.00 93.44 80 PRO A CA 1
ATOM 632 C C . PRO A 1 80 ? -14.684 2.032 9.461 1.00 93.44 80 PRO A C 1
ATOM 634 O O . PRO A 1 80 ? -14.473 2.494 8.334 1.00 93.44 80 PRO A O 1
ATOM 637 N N . ALA A 1 81 ? -14.765 0.719 9.694 1.00 94.62 81 ALA A N 1
ATOM 638 C CA . ALA A 1 81 ? -14.469 -0.327 8.713 1.00 94.62 81 ALA A CA 1
ATOM 639 C C . ALA A 1 81 ? -15.280 -0.205 7.413 1.00 94.62 81 ALA A C 1
ATOM 641 O O . ALA A 1 81 ? -14.764 -0.450 6.320 1.00 94.62 81 ALA A O 1
ATOM 642 N N . ASN A 1 82 ? -16.541 0.222 7.516 1.00 95.94 82 ASN A N 1
ATOM 643 C CA . ASN A 1 82 ? -17.430 0.422 6.374 1.00 95.94 82 ASN A CA 1
ATOM 644 C C . ASN A 1 82 ? -16.945 1.542 5.439 1.00 95.94 82 ASN A C 1
ATOM 646 O O . ASN A 1 82 ? -17.004 1.377 4.220 1.00 95.94 82 ASN A O 1
ATOM 650 N N . LYS A 1 83 ? -16.435 2.660 5.978 1.00 95.56 83 LYS A N 1
ATOM 651 C CA . LYS A 1 83 ? -15.911 3.775 5.170 1.00 95.56 83 LYS A CA 1
ATOM 652 C C . LYS A 1 83 ? -14.631 3.378 4.439 1.00 95.56 83 LYS A C 1
ATOM 654 O O . LYS A 1 83 ? -14.506 3.652 3.247 1.00 95.56 83 LYS A O 1
ATOM 659 N N . ILE A 1 84 ? -13.720 2.686 5.130 1.00 96.06 84 ILE A N 1
ATOM 660 C CA . ILE A 1 84 ? -12.482 2.164 4.531 1.00 96.06 84 ILE A CA 1
ATOM 661 C C . ILE A 1 84 ? -12.815 1.187 3.402 1.00 96.06 84 ILE A C 1
ATOM 663 O O . ILE A 1 84 ? -12.368 1.377 2.274 1.00 96.06 84 ILE A O 1
ATOM 667 N N . THR A 1 85 ? -13.650 0.187 3.689 1.00 97.00 85 THR A N 1
ATOM 668 C CA . THR A 1 85 ? -14.063 -0.837 2.720 1.00 97.00 85 THR A CA 1
ATOM 669 C C . THR A 1 85 ? -14.715 -0.206 1.493 1.00 97.00 85 THR A C 1
ATOM 671 O O . THR A 1 85 ? -14.267 -0.450 0.378 1.00 97.00 85 THR A O 1
ATOM 674 N N . SER A 1 86 ? -15.672 0.708 1.690 1.00 97.50 86 SER A N 1
ATOM 675 C CA . SER A 1 86 ? -16.350 1.406 0.587 1.00 97.50 86 SER A CA 1
ATOM 676 C C . SER A 1 86 ? -15.381 2.193 -0.300 1.00 97.50 86 SER A C 1
ATOM 678 O O . SER A 1 86 ? -15.534 2.217 -1.521 1.00 97.50 86 SER A O 1
ATOM 680 N N . TYR A 1 87 ? -14.378 2.849 0.293 1.00 97.88 87 TYR A N 1
ATOM 681 C CA . TYR A 1 87 ? -13.365 3.582 -0.463 1.00 97.88 87 TYR A CA 1
ATOM 682 C C . TYR A 1 87 ? -12.468 2.645 -1.279 1.00 97.88 87 TYR A C 1
ATOM 684 O O . TYR A 1 87 ? -12.246 2.893 -2.465 1.00 97.88 87 TYR A O 1
ATOM 692 N N . LEU A 1 88 ? -11.967 1.576 -0.655 1.00 97.75 88 LEU A N 1
ATOM 693 C CA . LEU A 1 88 ? -11.089 0.606 -1.311 1.00 97.75 88 LEU A CA 1
ATOM 694 C C . LEU A 1 88 ? -11.817 -0.128 -2.441 1.00 97.75 88 LEU A C 1
ATOM 696 O O . LEU A 1 88 ? -11.249 -0.289 -3.517 1.00 97.75 88 LEU A O 1
ATOM 700 N N . ASP A 1 89 ? -13.085 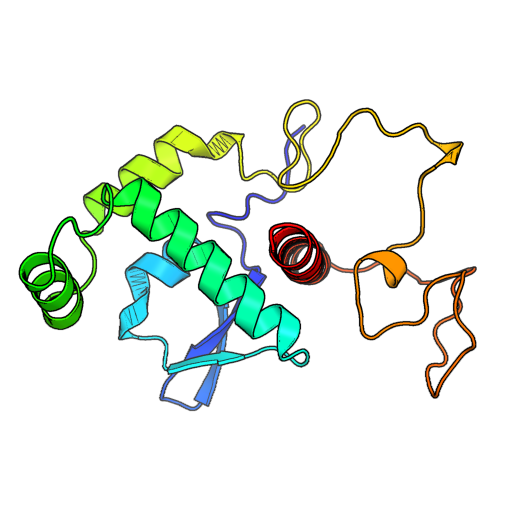-0.486 -2.246 1.00 97.62 89 ASP A N 1
ATOM 701 C CA . ASP A 1 89 ? -13.897 -1.146 -3.270 1.00 97.62 89 ASP A CA 1
ATOM 702 C C . ASP A 1 89 ? -14.172 -0.206 -4.449 1.00 97.62 89 ASP A C 1
ATOM 704 O O . ASP A 1 89 ? -13.987 -0.587 -5.605 1.00 97.62 89 ASP A O 1
ATOM 708 N N . LYS A 1 90 ? -14.520 1.059 -4.170 1.00 97.50 90 LYS A N 1
ATOM 709 C CA . LYS A 1 90 ? -14.737 2.084 -5.203 1.00 97.50 90 LYS A CA 1
ATOM 710 C C . LYS A 1 90 ? -13.503 2.308 -6.078 1.00 97.50 90 LYS A C 1
ATOM 712 O O . LYS A 1 90 ? -13.639 2.572 -7.270 1.00 97.50 90 LYS A O 1
ATOM 717 N N . TRP A 1 91 ? -12.310 2.262 -5.490 1.00 96.75 91 TRP A N 1
ATOM 718 C CA . TRP A 1 91 ? -11.055 2.552 -6.186 1.00 96.75 91 TRP A CA 1
ATOM 719 C C . TRP A 1 91 ? -10.240 1.309 -6.527 1.00 96.75 91 TRP A C 1
ATOM 721 O O . TRP A 1 91 ? -9.091 1.446 -6.943 1.00 96.75 91 TRP A O 1
ATOM 731 N N . ARG A 1 92 ? -10.827 0.114 -6.406 1.00 96.69 92 ARG A N 1
ATOM 732 C CA . ARG A 1 92 ? -10.144 -1.173 -6.562 1.00 96.69 92 ARG A CA 1
ATOM 733 C C . ARG A 1 92 ? -9.279 -1.268 -7.814 1.00 96.69 92 ARG A C 1
ATOM 735 O O . ARG A 1 92 ? -8.134 -1.715 -7.740 1.00 96.69 92 ARG A O 1
ATOM 742 N N . ASP A 1 93 ? -9.803 -0.784 -8.934 1.00 95.94 93 ASP A N 1
ATOM 743 C CA . ASP A 1 93 ? -9.138 -0.849 -10.238 1.00 95.94 93 ASP A CA 1
ATOM 744 C C . ASP A 1 93 ? -7.884 0.031 -10.341 1.00 95.94 93 ASP A C 1
ATOM 746 O O . ASP A 1 93 ? -7.132 -0.065 -11.304 1.00 95.94 93 ASP A O 1
ATOM 750 N N . ARG A 1 94 ? -7.627 0.895 -9.353 1.00 95.75 94 ARG A N 1
ATOM 751 C CA . ARG A 1 94 ? -6.445 1.770 -9.306 1.00 95.75 94 ARG A CA 1
ATOM 752 C C . ARG A 1 94 ? -5.293 1.199 -8.483 1.00 95.75 94 ARG A C 1
ATOM 754 O O . ARG A 1 94 ? -4.231 1.813 -8.461 1.00 95.75 94 ARG A O 1
ATOM 761 N N . PHE A 1 95 ? -5.497 0.061 -7.821 1.00 96.88 95 PHE A N 1
ATOM 762 C CA . PHE A 1 95 ? -4.511 -0.583 -6.944 1.00 96.88 95 PHE A CA 1
ATOM 763 C C . PHE A 1 95 ? -3.917 -1.869 -7.535 1.00 96.88 95 PHE A C 1
ATOM 765 O O . PHE A 1 95 ? -3.251 -2.628 -6.833 1.00 96.88 95 PHE A O 1
ATOM 772 N N . TRP A 1 96 ? -4.122 -2.123 -8.827 1.00 97.56 96 TRP A N 1
ATOM 773 C CA . TRP A 1 96 ? -3.438 -3.198 -9.539 1.00 97.56 96 TRP A CA 1
ATOM 774 C C . TRP A 1 96 ? -1.983 -2.812 -9.808 1.00 97.56 96 TRP A C 1
ATOM 776 O O . TRP A 1 96 ? -1.727 -1.848 -10.527 1.00 97.56 96 TRP A O 1
ATOM 786 N N . LEU A 1 97 ? -1.021 -3.564 -9.263 1.00 95.88 97 LEU A N 1
ATOM 787 C CA . LEU A 1 97 ? 0.404 -3.314 -9.516 1.00 95.88 97 LEU A CA 1
ATOM 788 C C . LEU A 1 97 ? 0.744 -3.493 -10.998 1.00 95.88 97 LEU A C 1
ATOM 790 O O . LEU A 1 97 ? 1.499 -2.710 -11.572 1.00 95.88 97 LEU A O 1
ATOM 794 N N . PHE A 1 98 ? 0.161 -4.517 -11.618 1.00 94.81 98 PHE A N 1
ATOM 795 C CA . PHE A 1 98 ? 0.280 -4.765 -13.044 1.00 94.81 98 PHE A CA 1
ATOM 796 C C . PHE A 1 98 ? -1.098 -4.609 -13.674 1.00 94.81 98 PHE A C 1
ATOM 798 O O . PHE A 1 98 ? -1.958 -5.474 -13.517 1.00 94.81 98 PHE A O 1
ATOM 805 N N . ASP A 1 99 ? -1.289 -3.513 -14.393 1.00 94.38 99 ASP A N 1
ATOM 806 C CA . ASP A 1 99 ? -2.481 -3.227 -15.179 1.00 94.38 99 ASP A CA 1
ATOM 807 C C . ASP A 1 99 ? -2.060 -2.614 -16.513 1.00 94.38 99 ASP A C 1
ATOM 809 O O . ASP A 1 99 ? -1.038 -1.933 -16.601 1.00 94.38 99 ASP A O 1
ATOM 813 N N . GLU A 1 100 ? -2.828 -2.881 -17.562 1.00 91.69 100 GLU A N 1
ATOM 814 C CA . GLU A 1 100 ? -2.508 -2.399 -18.906 1.00 91.69 100 GLU A CA 1
ATOM 815 C C . GLU A 1 100 ? -2.727 -0.887 -19.042 1.00 91.69 100 GLU A C 1
ATOM 817 O O . GLU A 1 100 ? -2.005 -0.214 -19.774 1.00 91.69 100 GLU A O 1
ATOM 822 N N . LYS A 1 101 ? -3.708 -0.339 -18.318 1.00 92.69 101 LYS A N 1
ATOM 823 C CA . LYS A 1 101 ? -4.163 1.043 -18.472 1.00 92.69 101 LYS A CA 1
ATOM 824 C C . LYS A 1 101 ? -3.820 1.917 -17.269 1.00 92.69 101 LYS A C 1
ATOM 826 O O . LYS A 1 101 ? -3.471 3.083 -17.446 1.00 92.69 101 LYS A O 1
ATOM 831 N N . TYR A 1 102 ? -3.925 1.378 -16.059 1.00 93.56 102 TYR A N 1
ATOM 832 C CA . TYR A 1 102 ? -3.738 2.101 -14.803 1.00 93.56 102 TYR A CA 1
ATOM 833 C C . TYR A 1 102 ? -2.853 1.329 -13.811 1.00 93.56 102 TYR A C 1
ATOM 835 O O . TYR A 1 102 ? -3.302 1.060 -12.694 1.00 93.56 102 TYR A O 1
ATOM 843 N N . PRO A 1 103 ? -1.603 0.974 -14.175 1.00 94.38 103 PRO A N 1
ATOM 844 C CA . PRO A 1 103 ? -0.707 0.306 -13.241 1.00 94.38 103 PRO A CA 1
ATOM 845 C C . PRO A 1 103 ? -0.427 1.227 -12.052 1.00 94.38 103 PRO A C 1
ATOM 847 O O . PRO A 1 103 ? -0.122 2.414 -12.214 1.00 94.38 103 PRO A O 1
ATOM 850 N N . PHE A 1 104 ? -0.557 0.689 -10.842 1.00 94.62 104 PHE A N 1
ATOM 851 C CA . PHE A 1 104 ? -0.390 1.454 -9.616 1.00 94.62 104 PHE A CA 1
ATOM 852 C C . PHE A 1 104 ? 0.990 2.113 -9.593 1.00 94.62 104 PHE A C 1
ATOM 854 O O . PHE A 1 104 ? 2.008 1.442 -9.773 1.00 94.62 104 PHE A O 1
ATOM 861 N N . GLY A 1 105 ? 1.011 3.432 -9.383 1.00 89.06 105 GLY A N 1
ATOM 862 C CA . GLY A 1 105 ? 2.242 4.198 -9.196 1.00 89.06 105 GLY A CA 1
ATOM 863 C C . GLY A 1 105 ? 3.187 4.247 -10.402 1.00 89.06 105 GLY A C 1
ATOM 864 O O . GLY A 1 105 ? 4.333 4.656 -10.247 1.00 89.06 105 GLY A O 1
ATOM 865 N N . GLN A 1 106 ? 2.743 3.823 -11.588 1.00 90.75 106 GLN A N 1
ATOM 866 C CA . GLN A 1 106 ? 3.596 3.644 -12.764 1.00 90.75 106 GLN A CA 1
ATOM 867 C C . GLN A 1 106 ? 3.014 4.341 -13.998 1.00 90.75 106 GLN A C 1
ATOM 869 O O . GLN A 1 106 ? 1.811 4.583 -14.099 1.00 90.75 106 GLN A O 1
ATOM 874 N N . ASN A 1 107 ? 3.879 4.639 -14.970 1.00 90.06 107 ASN A N 1
ATOM 875 C CA . ASN A 1 107 ? 3.467 5.103 -16.291 1.00 90.06 107 ASN A CA 1
ATOM 876 C C . ASN A 1 107 ? 3.428 3.905 -17.264 1.00 90.06 107 ASN A C 1
ATOM 878 O O . ASN A 1 107 ? 4.487 3.342 -17.542 1.00 90.06 107 ASN A O 1
ATOM 882 N N . PRO A 1 108 ? 2.262 3.521 -17.819 1.00 89.12 108 PRO A N 1
ATOM 883 C CA . PRO A 1 108 ? 2.171 2.391 -18.750 1.00 89.12 108 PRO A CA 1
ATOM 884 C C . PRO A 1 108 ? 2.841 2.658 -20.110 1.00 89.12 108 PRO A C 1
ATOM 886 O O . PRO A 1 108 ? 3.115 1.721 -20.852 1.00 89.12 108 PRO A O 1
ATOM 889 N N . ASN A 1 109 ? 3.139 3.918 -20.448 1.00 88.44 109 ASN A N 1
ATOM 890 C CA . ASN A 1 109 ? 3.633 4.322 -21.769 1.00 88.44 109 ASN A CA 1
ATOM 891 C C . ASN A 1 109 ? 5.160 4.511 -21.830 1.00 88.44 109 ASN A C 1
ATOM 893 O O . ASN A 1 109 ? 5.660 5.304 -22.631 1.00 88.44 109 ASN A O 1
ATOM 897 N N . VAL A 1 110 ? 5.922 3.822 -20.976 1.00 86.62 110 VAL A N 1
ATOM 898 C CA . VAL A 1 110 ? 7.392 3.910 -20.985 1.00 86.62 110 VAL A CA 1
ATOM 899 C C . VAL A 1 110 ? 7.958 3.158 -22.204 1.00 86.62 110 VAL A C 1
ATOM 901 O O . VAL A 1 110 ? 7.673 1.972 -22.381 1.00 86.62 110 VAL A O 1
ATOM 904 N N . PRO A 1 111 ? 8.783 3.798 -23.059 1.00 87.06 111 PRO A N 1
ATOM 905 C CA . PRO A 1 111 ? 9.418 3.122 -24.189 1.00 87.06 111 PRO A CA 1
ATOM 906 C C . PRO A 1 111 ? 10.329 1.980 -23.727 1.00 87.06 111 PRO A C 1
ATOM 908 O O . PRO A 1 111 ? 11.103 2.160 -22.792 1.00 87.06 111 PRO A O 1
ATOM 911 N N . LYS A 1 112 ? 10.346 0.847 -24.447 1.00 82.25 112 LYS A N 1
ATOM 912 C CA . LYS A 1 112 ? 11.176 -0.327 -24.090 1.00 82.25 112 LYS A CA 1
ATOM 913 C C . LYS A 1 112 ? 12.656 -0.000 -23.850 1.00 82.25 112 LYS A C 1
ATOM 915 O O . LYS A 1 112 ? 13.276 -0.579 -22.971 1.00 82.25 112 LYS A O 1
ATOM 920 N N . LYS A 1 113 ? 13.207 0.954 -24.607 1.00 82.88 113 LYS A N 1
ATOM 921 C CA . LYS A 1 113 ? 14.604 1.411 -24.488 1.00 82.88 113 LYS A CA 1
ATOM 922 C C . LYS A 1 113 ? 14.920 2.193 -23.205 1.00 82.88 113 LYS A C 1
ATOM 924 O O . LYS A 1 113 ? 16.084 2.441 -22.937 1.00 82.88 113 LYS A O 1
ATOM 929 N N . ALA A 1 114 ? 13.896 2.638 -22.479 1.00 83.06 114 ALA A N 1
ATOM 930 C CA . ALA A 1 114 ? 14.010 3.393 -21.233 1.00 83.06 114 ALA A CA 1
ATOM 931 C C . ALA A 1 114 ? 13.666 2.535 -20.003 1.00 83.06 114 ALA A C 1
ATOM 933 O O . ALA A 1 114 ? 13.558 3.064 -18.900 1.00 83.06 114 ALA A O 1
ATOM 934 N N . ILE A 1 115 ? 13.452 1.226 -20.191 1.00 81.56 115 ILE A N 1
ATOM 935 C CA . ILE A 1 115 ? 13.252 0.291 -19.086 1.00 81.56 115 ILE A CA 1
ATOM 936 C C . ILE A 1 115 ? 14.601 0.073 -18.410 1.00 81.56 115 ILE A C 1
ATOM 938 O O . ILE A 1 115 ? 15.576 -0.320 -19.046 1.00 81.56 115 ILE A O 1
ATOM 942 N N . GLU A 1 116 ? 14.626 0.329 -17.112 1.00 81.75 116 GLU A N 1
ATOM 943 C CA . GLU A 1 116 ? 15.802 0.222 -16.258 1.00 81.75 116 GLU A CA 1
ATOM 944 C C . GLU A 1 116 ? 15.615 -0.934 -15.263 1.00 81.75 116 GLU A C 1
ATOM 946 O O . GLU A 1 116 ? 14.476 -1.327 -14.982 1.00 81.75 116 GLU A O 1
ATOM 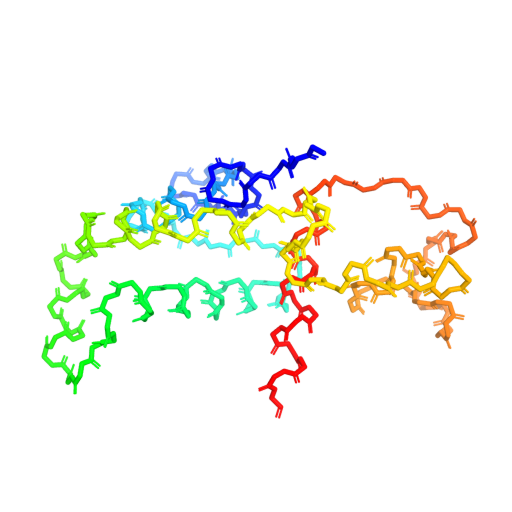951 N N . PRO A 1 117 ? 16.706 -1.501 -14.722 1.00 81.38 117 PRO A N 1
ATOM 952 C CA . PRO A 1 117 ? 16.621 -2.585 -13.752 1.00 81.38 117 PRO A CA 1
ATOM 953 C C . PRO A 1 117 ? 15.951 -2.137 -12.447 1.00 81.38 117 PRO A C 1
ATOM 955 O O . PRO A 1 117 ? 16.021 -0.971 -12.048 1.00 81.38 117 PRO A O 1
ATOM 958 N N . TRP A 1 118 ? 15.348 -3.099 -11.738 1.00 79.00 118 TRP A N 1
ATOM 959 C CA . TRP A 1 118 ? 14.642 -2.853 -10.474 1.00 79.00 118 TRP A CA 1
ATOM 960 C C . TRP A 1 118 ? 15.544 -2.256 -9.388 1.00 79.00 118 TRP A C 1
ATOM 962 O O . TRP A 1 118 ? 15.034 -1.615 -8.475 1.00 79.00 118 TRP A O 1
ATOM 972 N N . THR A 1 119 ? 16.868 -2.400 -9.497 1.00 78.06 119 THR A N 1
ATOM 973 C CA . THR A 1 119 ? 17.836 -1.802 -8.565 1.00 78.06 119 THR A CA 1
ATOM 974 C C . THR A 1 119 ? 17.732 -0.276 -8.509 1.00 78.06 119 THR A C 1
ATOM 976 O O . THR A 1 119 ? 18.062 0.319 -7.491 1.00 78.06 119 THR A O 1
ATOM 979 N N . LYS A 1 120 ? 17.188 0.377 -9.550 1.00 78.88 120 LYS A N 1
ATOM 980 C CA . LYS A 1 120 ? 16.880 1.818 -9.521 1.00 78.88 120 LYS A CA 1
ATOM 981 C C . LYS A 1 120 ? 15.646 2.187 -8.694 1.00 78.88 120 LYS A C 1
ATOM 983 O O . LYS A 1 120 ? 15.457 3.362 -8.398 1.00 78.88 120 LYS A O 1
ATOM 988 N N . LEU A 1 121 ? 14.790 1.225 -8.345 1.00 75.81 121 LEU A N 1
ATOM 989 C CA . LEU A 1 121 ? 13.611 1.470 -7.504 1.00 75.81 121 LEU A CA 1
ATOM 990 C C . LEU A 1 121 ? 13.976 1.631 -6.026 1.00 75.81 121 LEU A C 1
ATOM 992 O O . LEU A 1 121 ? 13.151 2.076 -5.234 1.00 75.81 121 LEU A O 1
ATOM 996 N N . THR A 1 122 ? 15.194 1.252 -5.650 1.00 72.44 122 THR A N 1
ATOM 997 C CA . THR A 1 122 ? 15.647 1.203 -4.264 1.00 72.44 122 THR A CA 1
ATOM 998 C C . THR A 1 122 ? 16.740 2.224 -4.018 1.00 72.44 122 THR A C 1
ATOM 1000 O O . THR A 1 122 ? 17.640 2.368 -4.839 1.00 72.44 122 THR A O 1
ATOM 1003 N N . ALA A 1 123 ? 16.716 2.870 -2.855 1.00 68.94 123 ALA A N 1
ATOM 1004 C CA . ALA A 1 123 ? 17.815 3.735 -2.430 1.00 68.94 123 ALA A CA 1
ATOM 1005 C C . ALA A 1 123 ? 19.047 2.946 -1.943 1.00 68.94 123 ALA A C 1
ATOM 1007 O O . ALA A 1 123 ? 20.141 3.497 -1.889 1.00 68.94 123 ALA A O 1
ATOM 1008 N N . GLU A 1 124 ? 18.857 1.680 -1.559 1.00 67.12 124 GLU A N 1
ATOM 1009 C CA . GLU A 1 124 ? 19.873 0.871 -0.872 1.00 67.12 124 GLU A CA 1
ATOM 1010 C C . GLU A 1 124 ? 20.751 0.048 -1.814 1.00 67.12 124 GLU A C 1
ATOM 1012 O O . GLU A 1 124 ? 21.890 -0.247 -1.465 1.00 67.12 124 GLU A O 1
ATOM 1017 N N . TYR A 1 125 ? 20.248 -0.304 -3.001 1.00 63.38 125 TYR A N 1
ATOM 1018 C CA . TYR A 1 125 ? 21.033 -1.027 -3.998 1.00 63.38 125 TYR A CA 1
ATOM 1019 C C . TYR A 1 125 ? 21.684 -0.068 -4.983 1.00 63.38 125 TYR A C 1
ATOM 1021 O O . TYR A 1 125 ? 21.163 1.007 -5.297 1.00 63.38 125 TYR A O 1
ATOM 1029 N N . ASN A 1 126 ? 22.826 -0.486 -5.523 1.00 60.38 126 ASN A N 1
ATOM 1030 C CA . ASN A 1 126 ? 23.505 0.318 -6.524 1.00 60.38 126 ASN A CA 1
ATOM 1031 C C . ASN A 1 126 ? 22.685 0.390 -7.820 1.00 60.38 126 ASN A C 1
ATOM 1033 O O . ASN A 1 126 ? 22.343 -0.614 -8.450 1.00 60.38 126 ASN A O 1
ATOM 1037 N N . ALA A 1 127 ? 22.403 1.618 -8.246 1.00 59.28 127 ALA A N 1
ATOM 1038 C CA . ALA A 1 127 ? 21.897 1.907 -9.577 1.00 59.28 127 ALA A CA 1
ATOM 1039 C C . ALA A 1 127 ? 23.044 1.883 -10.598 1.00 59.28 127 ALA A C 1
ATOM 1041 O O . ALA A 1 127 ? 24.201 2.126 -10.257 1.00 59.28 127 ALA A O 1
ATOM 1042 N N . THR A 1 128 ? 22.713 1.704 -11.878 1.00 54.66 128 THR A N 1
ATOM 1043 C CA . THR A 1 128 ? 23.676 1.723 -13.000 1.00 54.66 128 THR A CA 1
ATOM 1044 C C . THR A 1 128 ? 24.508 3.013 -13.115 1.00 54.66 128 THR A C 1
ATOM 1046 O O . THR A 1 128 ? 25.462 3.053 -13.885 1.00 54.66 128 THR A O 1
ATOM 1049 N N . SER A 1 129 ? 24.174 4.068 -12.362 1.00 56.50 129 SER A N 1
ATOM 1050 C CA . SER A 1 129 ? 24.860 5.365 -12.357 1.00 56.50 129 SER A CA 1
ATOM 1051 C C . SER A 1 129 ? 25.833 5.594 -11.191 1.00 56.50 129 SER A C 1
ATOM 1053 O O . SER A 1 129 ? 26.596 6.557 -11.249 1.00 56.50 129 SER A O 1
ATOM 1055 N N . ASN A 1 130 ? 25.812 4.773 -10.133 1.00 56.88 130 ASN A N 1
ATOM 1056 C CA . ASN A 1 130 ? 26.564 5.039 -8.897 1.00 56.88 130 ASN A CA 1
ATOM 1057 C C . ASN A 1 130 ? 27.725 4.046 -8.710 1.00 56.88 130 ASN A C 1
ATOM 1059 O O . ASN A 1 130 ? 27.656 2.899 -9.145 1.00 56.88 130 ASN A O 1
ATOM 1063 N N . LYS A 1 131 ? 28.810 4.487 -8.052 1.00 51.84 131 LYS A N 1
ATOM 1064 C CA . LYS A 1 131 ? 29.932 3.602 -7.694 1.00 51.84 131 LYS A CA 1
ATOM 1065 C C . LYS A 1 131 ? 29.479 2.591 -6.645 1.00 51.84 131 LYS A C 1
ATOM 1067 O O . LYS A 1 131 ? 28.908 2.985 -5.634 1.00 51.84 131 LYS A O 1
ATOM 1072 N N . VAL A 1 132 ? 29.822 1.326 -6.875 1.00 54.56 132 VAL A N 1
ATOM 1073 C CA . VAL A 1 132 ? 29.539 0.209 -5.971 1.00 54.56 132 VAL A CA 1
ATOM 1074 C C . VAL A 1 132 ? 30.120 0.492 -4.584 1.00 54.56 132 VAL A C 1
ATOM 1076 O O . VAL A 1 132 ? 31.339 0.476 -4.408 1.00 54.56 132 VAL A O 1
ATOM 1079 N N . LEU A 1 133 ? 29.260 0.746 -3.598 1.00 52.69 133 LEU A N 1
ATOM 1080 C CA . LEU A 1 133 ? 29.629 0.702 -2.185 1.00 52.69 133 LEU A CA 1
ATOM 1081 C C . LEU A 1 133 ? 29.004 -0.549 -1.561 1.00 52.69 133 LEU A C 1
ATOM 1083 O O . LEU A 1 133 ? 27.789 -0.622 -1.431 1.00 52.69 133 LEU A O 1
ATOM 1087 N N . PHE A 1 134 ? 29.848 -1.517 -1.194 1.00 59.84 134 PHE A N 1
ATOM 1088 C CA . PHE A 1 134 ? 29.514 -2.688 -0.364 1.00 59.84 134 PHE A CA 1
ATOM 1089 C C . PHE A 1 134 ? 28.266 -3.494 -0.770 1.00 59.84 134 PHE A C 1
ATOM 1091 O O . PHE A 1 134 ? 27.569 -4.030 0.086 1.00 59.84 134 PHE A O 1
ATOM 1098 N N . ASP A 1 135 ? 28.007 -3.622 -2.069 1.00 59.62 135 ASP A N 1
ATOM 1099 C CA . ASP A 1 135 ? 26.926 -4.449 -2.600 1.00 59.62 135 ASP A CA 1
ATOM 1100 C C . ASP A 1 135 ? 27.434 -5.209 -3.836 1.00 59.62 135 ASP A C 1
ATOM 1102 O O . ASP A 1 135 ? 28.100 -4.646 -4.703 1.00 59.62 135 ASP A O 1
ATOM 1106 N N . HIS A 1 136 ? 27.184 -6.518 -3.871 1.00 64.88 136 HIS A N 1
ATOM 1107 C CA . HIS A 1 136 ? 27.620 -7.425 -4.936 1.00 64.88 136 HIS A CA 1
ATOM 1108 C C . HIS A 1 136 ? 26.545 -7.638 -6.010 1.00 64.88 136 HIS A C 1
ATOM 1110 O O . HIS A 1 136 ? 26.694 -8.528 -6.849 1.00 64.88 136 HIS A O 1
ATOM 1116 N N . VAL A 1 137 ? 25.454 -6.866 -5.991 1.00 63.72 137 VAL A N 1
ATOM 1117 C CA . VAL A 1 137 ? 24.413 -6.956 -7.014 1.00 63.72 137 VAL A CA 1
ATOM 1118 C C . VAL A 1 137 ? 24.972 -6.569 -8.383 1.00 63.72 137 VAL A C 1
ATOM 1120 O O . VAL A 1 137 ? 25.374 -5.433 -8.640 1.00 63.72 137 VAL A O 1
ATOM 1123 N N . ASP A 1 138 ? 24.954 -7.543 -9.290 1.00 64.19 138 ASP A N 1
ATOM 1124 C CA . ASP A 1 138 ? 25.241 -7.341 -10.702 1.00 64.19 138 ASP A CA 1
ATOM 1125 C C . ASP A 1 138 ? 24.050 -6.638 -11.366 1.00 64.19 138 ASP A C 1
ATOM 1127 O O . ASP A 1 138 ? 23.006 -7.237 -11.618 1.00 64.19 138 ASP A O 1
ATOM 1131 N N . THR A 1 139 ? 24.199 -5.348 -11.665 1.00 60.34 139 THR A N 1
ATOM 1132 C CA . THR A 1 139 ? 23.158 -4.570 -12.361 1.00 60.34 139 THR A CA 1
ATOM 1133 C C . THR A 1 139 ? 22.906 -5.036 -13.801 1.00 60.34 139 THR A C 1
ATOM 1135 O O . THR A 1 139 ? 21.844 -4.734 -14.348 1.00 60.34 139 THR A O 1
ATOM 1138 N N . GLY A 1 140 ? 23.834 -5.792 -14.404 1.00 60.59 140 GLY A N 1
ATOM 1139 C CA . GLY A 1 140 ? 23.666 -6.444 -15.704 1.00 60.59 140 GLY A CA 1
ATOM 1140 C C . GLY A 1 140 ? 22.854 -7.740 -15.633 1.00 60.59 140 GLY A C 1
ATOM 1141 O O . GLY A 1 140 ? 22.260 -8.141 -16.634 1.00 60.59 140 GLY A O 1
ATOM 1142 N N . ASN A 1 141 ? 22.765 -8.360 -14.452 1.00 67.19 141 ASN A N 1
ATOM 1143 C CA . ASN A 1 141 ? 21.926 -9.526 -14.186 1.00 67.19 141 ASN A CA 1
ATOM 1144 C C . ASN A 1 141 ? 21.333 -9.487 -12.761 1.00 67.19 141 ASN A C 1
ATOM 1146 O O . ASN A 1 141 ? 21.660 -10.323 -11.915 1.00 67.19 141 ASN A O 1
ATOM 1150 N N . PRO A 1 142 ? 20.424 -8.540 -12.472 1.00 69.56 142 PRO A N 1
ATOM 1151 C CA . PRO A 1 142 ? 19.965 -8.277 -11.109 1.00 69.56 142 PRO A CA 1
ATOM 1152 C C . PRO A 1 142 ? 18.946 -9.315 -10.601 1.00 69.56 142 PRO A C 1
ATOM 1154 O O . PRO A 1 142 ? 18.361 -9.143 -9.532 1.00 69.56 142 PRO A O 1
ATOM 1157 N N . GLY A 1 143 ? 18.684 -10.377 -11.370 1.00 78.81 143 GLY A N 1
ATOM 1158 C CA . GLY A 1 143 ? 17.663 -11.377 -11.072 1.00 78.81 143 GLY A CA 1
ATOM 1159 C C . GLY A 1 143 ? 16.238 -10.810 -11.053 1.00 78.81 143 GLY A C 1
ATOM 1160 O O . GLY A 1 143 ? 15.975 -9.670 -11.444 1.00 78.81 143 GLY A O 1
ATOM 1161 N N . THR A 1 144 ? 15.295 -11.631 -10.594 1.00 84.81 144 THR A N 1
ATOM 1162 C CA . THR A 1 144 ? 13.883 -11.256 -10.431 1.00 84.81 144 THR A CA 1
ATOM 1163 C C . THR A 1 144 ? 13.548 -11.017 -8.967 1.00 84.81 144 THR A C 1
ATOM 1165 O O . THR A 1 144 ? 14.056 -11.717 -8.093 1.00 84.81 144 THR A O 1
ATOM 1168 N N . ARG A 1 145 ? 12.634 -10.082 -8.710 1.00 89.12 145 ARG A N 1
ATOM 1169 C CA . ARG A 1 145 ? 12.117 -9.779 -7.371 1.00 89.12 145 ARG A CA 1
ATOM 1170 C C . ARG A 1 145 ? 10.629 -10.046 -7.283 1.00 89.12 145 ARG A C 1
ATOM 1172 O O . ARG A 1 145 ? 9.932 -10.090 -8.301 1.00 89.12 145 ARG A O 1
ATOM 1179 N N . THR A 1 146 ? 10.155 -10.266 -6.065 1.00 92.69 146 THR A N 1
ATOM 1180 C CA . THR A 1 146 ? 8.740 -10.537 -5.834 1.00 92.69 146 THR A CA 1
ATOM 1181 C C . THR A 1 146 ? 7.912 -9.264 -6.045 1.00 92.69 146 THR A C 1
ATOM 1183 O O . THR A 1 146 ? 8.391 -8.156 -5.787 1.00 92.69 146 THR A O 1
ATOM 1186 N N . PRO A 1 147 ? 6.646 -9.384 -6.485 1.00 93.38 147 PRO A N 1
ATOM 1187 C CA . PRO A 1 147 ? 5.739 -8.241 -6.552 1.00 93.38 147 PRO A CA 1
ATOM 1188 C C . PRO A 1 147 ? 5.613 -7.485 -5.220 1.00 93.38 147 PRO A C 1
ATOM 1190 O O . PRO A 1 147 ? 5.531 -6.256 -5.230 1.00 93.38 147 PRO A O 1
ATOM 1193 N N . SER A 1 148 ? 5.658 -8.191 -4.085 1.00 93.88 148 SER A N 1
ATOM 1194 C CA . SER A 1 148 ? 5.583 -7.591 -2.749 1.00 93.88 148 SER A CA 1
ATOM 1195 C C . SER A 1 148 ? 6.772 -6.668 -2.467 1.00 93.88 148 SER A C 1
ATOM 1197 O O . SER A 1 148 ? 6.566 -5.509 -2.105 1.00 93.88 148 SER A O 1
ATOM 1199 N N . GLU A 1 149 ? 8.003 -7.132 -2.714 1.00 91.44 149 GLU A N 1
ATOM 1200 C CA . GLU A 1 149 ? 9.222 -6.313 -2.583 1.00 91.44 149 GLU A CA 1
ATOM 1201 C C . GLU A 1 149 ? 9.176 -5.091 -3.510 1.00 91.44 149 GLU A C 1
ATOM 1203 O O . GLU A 1 149 ? 9.369 -3.957 -3.069 1.00 91.44 149 GLU A O 1
ATOM 1208 N N . CYS A 1 150 ? 8.838 -5.297 -4.788 1.00 91.56 150 CYS A N 1
ATOM 1209 C CA . CYS A 1 150 ? 8.728 -4.208 -5.757 1.00 91.56 150 CYS A CA 1
ATOM 1210 C C . CYS A 1 150 ? 7.688 -3.158 -5.342 1.00 91.56 150 CYS A C 1
ATOM 1212 O O . CYS A 1 150 ? 7.917 -1.968 -5.549 1.00 91.56 150 CYS A O 1
ATOM 1214 N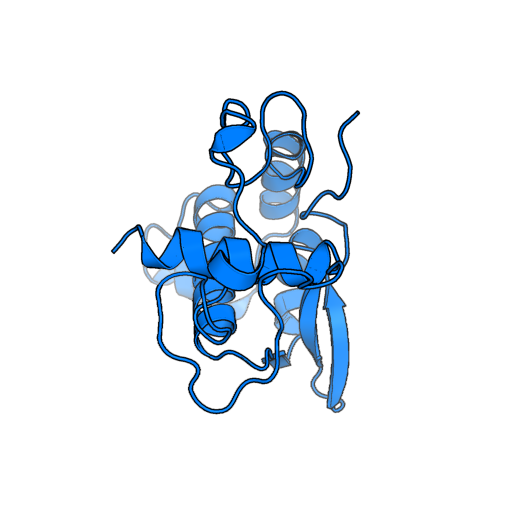 N . SER A 1 151 ? 6.570 -3.572 -4.737 1.00 93.56 151 SER A N 1
ATOM 1215 C CA . SER A 1 151 ? 5.522 -2.651 -4.274 1.00 93.56 151 SER A CA 1
ATOM 1216 C C . SER A 1 151 ? 6.030 -1.729 -3.167 1.00 93.56 151 SER A C 1
ATOM 1218 O O . SER A 1 151 ? 5.788 -0.523 -3.202 1.00 93.56 151 SER A O 1
ATOM 1220 N N . ARG A 1 152 ? 6.795 -2.277 -2.214 1.00 93.38 152 ARG A N 1
ATOM 1221 C CA . ARG A 1 152 ? 7.406 -1.507 -1.117 1.00 93.38 152 ARG A CA 1
ATOM 1222 C C . ARG A 1 152 ? 8.379 -0.461 -1.638 1.00 93.38 152 ARG A C 1
ATOM 1224 O O . ARG A 1 152 ? 8.309 0.706 -1.250 1.00 93.38 152 ARG A O 1
ATOM 1231 N N . TRP A 1 153 ? 9.251 -0.865 -2.554 1.00 90.69 153 TRP A N 1
ATOM 1232 C CA . TRP A 1 153 ? 10.232 0.035 -3.152 1.00 90.69 153 TRP A CA 1
ATOM 1233 C C . TRP A 1 153 ? 9.572 1.113 -4.003 1.00 90.69 153 TRP A C 1
ATOM 1235 O O . TRP A 1 153 ? 9.908 2.289 -3.865 1.00 90.69 153 TRP A O 1
ATOM 1245 N N . LEU A 1 154 ? 8.561 0.747 -4.792 1.00 90.44 154 LEU A N 1
ATOM 1246 C CA . LEU A 1 154 ? 7.771 1.695 -5.567 1.00 90.44 154 LEU A CA 1
ATOM 1247 C C . LEU A 1 154 ? 7.111 2.747 -4.661 1.00 90.44 154 LEU A C 1
ATOM 1249 O O . LEU A 1 154 ? 7.207 3.940 -4.943 1.00 90.44 154 LEU A O 1
ATOM 1253 N N . CYS A 1 155 ? 6.513 2.338 -3.537 1.00 87.62 155 CYS A N 1
ATOM 1254 C CA . CYS A 1 155 ? 5.985 3.275 -2.544 1.00 87.62 155 CYS A CA 1
ATOM 1255 C C . CYS A 1 155 ? 7.073 4.199 -1.984 1.00 87.62 155 CYS A C 1
ATOM 1257 O O . CYS A 1 155 ? 6.843 5.403 -1.870 1.00 87.62 155 CYS A O 1
ATOM 1259 N N . SER A 1 156 ? 8.262 3.671 -1.681 1.00 85.56 156 SER A N 1
ATOM 1260 C CA . SER A 1 156 ? 9.379 4.486 -1.187 1.00 85.56 156 SER A CA 1
ATOM 1261 C C . SER A 1 156 ? 9.861 5.529 -2.202 1.00 85.56 156 SER A C 1
ATOM 1263 O O . SER A 1 156 ? 10.114 6.674 -1.829 1.00 85.56 156 SER A O 1
ATOM 1265 N N . GLY A 1 157 ? 9.899 5.180 -3.492 1.00 76.88 157 GLY A N 1
ATOM 1266 C CA . GLY A 1 157 ? 10.267 6.099 -4.569 1.00 76.88 157 GLY A CA 1
ATOM 1267 C C . GLY A 1 157 ? 9.210 7.176 -4.828 1.00 76.88 157 GLY A C 1
ATOM 1268 O O . GLY A 1 157 ? 9.545 8.352 -4.943 1.00 76.88 157 GLY A O 1
ATOM 1269 N N . ILE A 1 158 ? 7.926 6.801 -4.870 1.00 67.19 158 ILE A N 1
ATOM 1270 C CA . ILE A 1 158 ? 6.818 7.735 -5.143 1.00 67.19 158 ILE A CA 1
ATOM 1271 C C . ILE A 1 158 ? 6.691 8.785 -4.039 1.00 67.19 158 ILE A C 1
ATOM 1273 O O . ILE A 1 158 ? 6.501 9.965 -4.325 1.00 67.19 158 ILE A O 1
ATOM 1277 N N . VAL A 1 159 ? 6.777 8.363 -2.777 1.00 56.16 159 VAL A N 1
ATOM 1278 C CA . VAL A 1 159 ? 6.554 9.257 -1.634 1.00 56.16 159 VAL A CA 1
ATOM 1279 C C . VAL A 1 159 ? 7.715 10.238 -1.452 1.00 56.16 159 VAL A C 1
ATOM 1281 O O . VAL A 1 159 ? 7.482 11.370 -1.040 1.00 56.16 159 VAL A O 1
ATOM 1284 N N . ASN A 1 160 ? 8.942 9.847 -1.806 1.00 49.81 160 ASN A N 1
ATOM 1285 C CA . ASN A 1 160 ? 10.105 10.733 -1.725 1.00 49.81 160 ASN A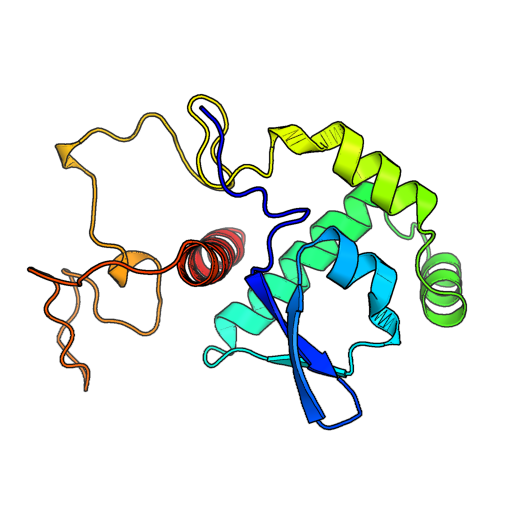 CA 1
ATOM 1286 C C . ASN A 1 160 ? 10.166 11.781 -2.849 1.00 49.81 160 ASN A C 1
ATOM 1288 O O . ASN A 1 160 ? 10.848 12.783 -2.684 1.00 49.81 160 ASN A O 1
ATOM 1292 N N . LEU A 1 161 ? 9.457 11.583 -3.966 1.00 38.97 161 LEU A N 1
ATOM 1293 C CA . LEU A 1 161 ? 9.372 12.563 -5.061 1.00 38.97 161 LEU A CA 1
ATOM 1294 C C . LEU A 1 161 ? 8.306 13.650 -4.832 1.00 38.97 161 LEU A C 1
ATOM 1296 O O . LEU A 1 161 ? 8.237 14.607 -5.598 1.00 38.97 161 LEU A O 1
ATOM 1300 N N . ALA A 1 162 ? 7.448 13.489 -3.821 1.00 33.41 162 ALA A N 1
ATOM 1301 C CA . ALA A 1 162 ? 6.330 14.390 -3.536 1.00 33.41 162 ALA A CA 1
ATOM 1302 C C . ALA A 1 162 ? 6.631 15.438 -2.440 1.00 33.41 162 ALA A C 1
ATOM 1304 O O . ALA A 1 162 ? 5.699 16.078 -1.948 1.00 33.41 162 ALA A O 1
ATOM 1305 N N . ILE A 1 163 ? 7.902 15.594 -2.052 1.00 33.19 163 ILE A N 1
ATOM 1306 C CA . ILE A 1 163 ? 8.415 16.582 -1.085 1.00 33.19 163 ILE A CA 1
ATOM 1307 C C . ILE A 1 163 ? 9.437 17.457 -1.807 1.00 33.19 163 ILE A C 1
ATOM 1309 O O . ILE A 1 163 ? 9.390 18.690 -1.608 1.00 33.19 163 ILE A O 1
#